Protein AF-Q884L2-F1 (afdb_monomer)

Foldseek 3Di:
DPPDPPDDPPFDPDDFDKDWDKDWPDVQLVVQLVQQLCLQPVVVQAAADPPLQVQLVVDFFALDPQLVVLLVQLLVCRNPSHRPNNYDHDQLSSLSSSSNSCSVVVHDQDQLNRTRSSNHHPVNSVVSQVVRPHTMDGPGMDGDHPVNRDDDD

Radius of gyration: 16.25 Å; Cα contacts (8 Å, |Δi|>4): 226; chains: 1; bounding box: 52×33×41 Å

pLDDT: mean 83.17, std 15.12, range [34.5, 96.31]

Organism: Pseudomonas syringae pv. tomato (strain ATCC BAA-871 / DC3000) (NCBI:txid223283)

Structure (mmCIF, N/CA/C/O backbone):
data_AF-Q884L2-F1
#
_entry.id   AF-Q884L2-F1
#
loop_
_atom_site.group_PDB
_atom_site.id
_atom_site.type_symbol
_atom_site.label_atom_id
_atom_site.label_alt_id
_atom_site.label_comp_id
_atom_site.label_asym_id
_atom_site.label_entity_id
_atom_site.label_seq_id
_atom_site.pdbx_PDB_ins_code
_atom_site.Cartn_x
_atom_site.Cartn_y
_atom_site.Cartn_z
_atom_site.occupancy
_atom_site.B_iso_or_equiv
_atom_site.auth_seq_id
_atom_site.auth_comp_id
_atom_site.auth_asym_id
_atom_site.auth_atom_id
_atom_site.pdbx_PDB_model_num
ATOM 1 N N . MET A 1 1 ? 36.435 -10.326 -3.095 1.00 34.50 1 MET A N 1
ATOM 2 C CA . MET A 1 1 ? 35.703 -9.418 -4.006 1.00 34.50 1 MET A CA 1
ATOM 3 C C . MET A 1 1 ? 34.256 -9.886 -4.107 1.00 34.50 1 MET A C 1
ATOM 5 O O . MET A 1 1 ? 34.016 -10.957 -4.643 1.00 34.50 1 MET A O 1
ATOM 9 N N . ARG A 1 2 ? 33.294 -9.156 -3.520 1.00 40.44 2 ARG A N 1
ATOM 10 C CA . ARG A 1 2 ? 31.854 -9.452 -3.651 1.00 40.44 2 ARG A CA 1
ATOM 11 C C . ARG A 1 2 ? 31.340 -8.824 -4.949 1.00 40.44 2 ARG A C 1
ATOM 13 O O . ARG A 1 2 ? 30.748 -7.753 -4.926 1.00 40.44 2 ARG A O 1
ATOM 20 N N . GLY A 1 3 ? 31.640 -9.463 -6.075 1.00 37.09 3 GLY A N 1
ATOM 21 C CA . GLY A 1 3 ? 31.040 -9.127 -7.363 1.00 37.09 3 GLY A CA 1
ATOM 22 C C . GLY A 1 3 ? 29.660 -9.763 -7.448 1.00 37.09 3 GLY A C 1
ATOM 23 O O . GLY A 1 3 ? 29.534 -10.892 -7.905 1.00 37.09 3 GLY A O 1
ATOM 24 N N . GLY A 1 4 ? 28.633 -9.081 -6.939 1.00 41.66 4 GLY A N 1
ATOM 25 C CA . GLY A 1 4 ? 27.261 -9.423 -7.298 1.00 41.66 4 GLY A CA 1
ATOM 26 C C . GLY A 1 4 ? 27.034 -8.994 -8.743 1.00 41.66 4 GLY A C 1
ATOM 27 O O . GLY A 1 4 ? 27.307 -7.838 -9.067 1.00 41.66 4 GLY A O 1
ATOM 28 N N . ASN A 1 5 ? 26.571 -9.907 -9.599 1.00 38.00 5 ASN A N 1
ATOM 29 C CA . ASN A 1 5 ? 26.140 -9.562 -10.952 1.00 38.00 5 ASN A CA 1
ATOM 30 C C . ASN A 1 5 ? 25.130 -8.416 -10.846 1.00 38.00 5 ASN A C 1
ATOM 32 O O . ASN A 1 5 ? 24.075 -8.574 -10.228 1.00 38.00 5 ASN A O 1
ATOM 36 N N . GLN A 1 6 ? 25.477 -7.249 -11.394 1.00 40.91 6 GLN A N 1
ATOM 37 C CA . GLN A 1 6 ? 24.534 -6.146 -11.502 1.00 40.91 6 GLN A CA 1
ATOM 38 C C . GLN A 1 6 ? 23.373 -6.639 -12.362 1.00 40.91 6 GLN A C 1
ATOM 40 O O . GLN A 1 6 ? 23.558 -6.974 -13.532 1.00 40.91 6 GLN A O 1
ATOM 45 N N . GLN A 1 7 ? 22.186 -6.741 -11.763 1.00 41.69 7 GLN A N 1
ATOM 46 C CA . GLN A 1 7 ? 20.972 -7.004 -12.520 1.00 41.69 7 GLN A CA 1
ATOM 47 C C . GLN A 1 7 ? 20.819 -5.884 -13.545 1.00 41.69 7 GLN A C 1
ATOM 49 O O . GLN A 1 7 ? 20.739 -4.706 -13.195 1.00 41.69 7 GLN A O 1
ATOM 54 N N . SER A 1 8 ? 20.836 -6.283 -14.812 1.00 39.78 8 SER A N 1
ATOM 55 C CA . SER A 1 8 ? 20.611 -5.415 -15.955 1.00 39.78 8 SER A CA 1
ATOM 56 C C . SER A 1 8 ? 19.360 -4.552 -15.748 1.00 39.78 8 SER A C 1
ATOM 58 O O . SER A 1 8 ? 18.310 -5.036 -15.306 1.00 39.78 8 SER A O 1
ATOM 60 N N . SER A 1 9 ? 19.460 -3.277 -16.130 1.00 44.66 9 SER A N 1
ATOM 61 C CA . SER A 1 9 ? 18.346 -2.324 -16.211 1.00 44.66 9 SER A CA 1
ATOM 62 C C . SER A 1 9 ? 17.257 -2.725 -17.220 1.00 44.66 9 SER A C 1
ATOM 64 O O . SER A 1 9 ? 16.284 -1.993 -17.365 1.00 44.66 9 SER A O 1
ATOM 66 N N . LEU A 1 10 ? 17.421 -3.861 -17.912 1.00 45.22 10 LEU A N 1
ATOM 67 C CA . LEU A 1 10 ? 16.449 -4.483 -18.821 1.00 45.22 10 LEU A CA 1
ATOM 68 C C . LEU A 1 10 ? 15.533 -5.514 -18.130 1.00 45.22 10 LEU A C 1
ATOM 70 O O . LEU A 1 10 ? 14.713 -6.137 -18.794 1.00 45.22 10 LEU A O 1
ATOM 74 N N . SER A 1 11 ? 15.663 -5.731 -16.817 1.00 51.44 11 SER A N 1
ATOM 75 C CA . SER A 1 11 ? 14.762 -6.635 -16.089 1.00 51.44 11 SER A CA 1
ATOM 76 C C . SER A 1 11 ? 13.370 -6.009 -15.940 1.00 51.44 11 SER A C 1
ATOM 78 O O . SER A 1 11 ? 13.240 -4.857 -15.525 1.00 51.44 11 SER A O 1
ATOM 80 N N . GLY A 1 12 ? 12.323 -6.759 -16.296 1.00 55.53 12 GLY A N 1
ATOM 81 C CA . GLY A 1 12 ? 10.933 -6.355 -16.075 1.00 55.53 12 GLY A CA 1
ATOM 82 C C . GLY A 1 12 ? 10.623 -6.053 -14.595 1.00 55.53 12 GLY A C 1
ATOM 83 O O . GLY A 1 12 ? 11.459 -6.259 -13.715 1.00 55.53 12 GLY A O 1
ATOM 84 N N . PRO A 1 13 ? 9.407 -5.571 -14.276 1.00 62.78 13 PRO A N 1
ATOM 85 C CA . PRO A 1 13 ? 9.041 -5.161 -12.913 1.00 62.78 13 PRO A CA 1
ATOM 86 C C . PRO A 1 13 ? 9.089 -6.303 -11.881 1.00 62.78 13 PRO A C 1
ATOM 88 O O . PRO A 1 13 ? 9.166 -6.040 -10.680 1.00 62.78 13 PRO A O 1
ATOM 91 N N . VAL A 1 14 ? 9.052 -7.557 -12.339 1.00 67.56 14 VAL A N 1
ATOM 92 C CA . VAL A 1 14 ? 9.240 -8.760 -11.524 1.00 67.56 14 VAL A CA 1
ATOM 93 C C . VAL A 1 14 ? 10.634 -9.307 -11.804 1.00 67.56 14 VAL A C 1
ATOM 95 O O . VAL A 1 14 ? 11.035 -9.428 -12.956 1.00 67.56 14 VAL A O 1
ATOM 98 N N . GLN A 1 15 ? 11.379 -9.624 -10.751 1.00 73.00 15 GLN A N 1
ATOM 99 C CA . GLN A 1 15 ? 12.717 -10.193 -10.848 1.00 73.00 15 GLN A CA 1
ATOM 100 C C . GLN A 1 15 ? 12.702 -11.629 -10.333 1.00 73.00 15 GLN A C 1
ATOM 102 O O . GLN A 1 15 ? 11.842 -12.012 -9.544 1.00 73.00 15 GLN A O 1
ATOM 107 N N . LYS A 1 16 ? 13.697 -12.426 -10.728 1.00 80.50 16 LYS A N 1
ATOM 108 C CA . LYS A 1 16 ? 13.934 -13.718 -10.082 1.00 80.50 16 LYS A CA 1
ATOM 109 C C . LYS A 1 16 ? 14.095 -13.510 -8.576 1.00 80.50 16 LYS A C 1
ATOM 111 O O . LYS A 1 16 ? 14.927 -12.706 -8.147 1.00 80.50 16 LYS A O 1
ATOM 116 N N . GLY A 1 17 ? 13.366 -14.278 -7.776 1.00 85.44 17 GLY A N 1
ATOM 117 C CA . GLY A 1 17 ? 13.483 -14.187 -6.329 1.00 85.44 17 GLY A CA 1
ATOM 118 C C . GLY A 1 17 ? 12.359 -14.867 -5.568 1.00 85.44 17 GLY A C 1
ATOM 119 O O . GLY A 1 17 ? 11.434 -15.439 -6.136 1.00 85.44 17 GLY A O 1
ATOM 120 N N . LEU A 1 18 ? 12.464 -14.796 -4.243 1.00 87.81 18 LEU A N 1
ATOM 121 C CA . LEU A 1 18 ? 11.444 -15.280 -3.325 1.00 87.81 18 LEU A CA 1
ATOM 122 C C . LEU A 1 18 ? 10.668 -14.088 -2.760 1.00 87.81 18 LEU A C 1
ATOM 124 O O . LEU A 1 18 ? 11.223 -13.256 -2.041 1.00 87.81 18 LEU A O 1
ATOM 128 N N . TYR A 1 19 ? 9.380 -14.029 -3.064 1.00 90.12 19 TYR A N 1
ATOM 129 C CA . TYR A 1 19 ? 8.476 -12.962 -2.661 1.00 90.12 19 TYR A CA 1
ATOM 130 C C . TYR A 1 19 ? 7.580 -13.429 -1.523 1.00 90.12 19 TYR A C 1
ATOM 132 O O . TYR A 1 19 ? 7.056 -14.538 -1.545 1.00 90.12 19 TYR A O 1
ATOM 140 N N . LYS A 1 20 ? 7.373 -12.571 -0.524 1.00 93.31 20 LYS A N 1
ATOM 141 C CA . LYS A 1 20 ? 6.346 -12.793 0.500 1.00 93.31 20 LYS A CA 1
ATOM 142 C C . LYS A 1 20 ? 5.022 -12.267 -0.015 1.00 93.31 20 LYS A C 1
ATOM 144 O O . LYS A 1 20 ? 4.946 -11.101 -0.397 1.00 93.31 20 LYS A O 1
ATOM 149 N N . VAL A 1 21 ? 3.998 -13.108 0.015 1.00 93.56 21 VAL A N 1
ATOM 150 C CA . VAL A 1 21 ? 2.670 -12.747 -0.470 1.00 93.56 21 VAL A CA 1
ATOM 151 C C . VAL A 1 21 ? 1.760 -12.484 0.716 1.00 93.56 21 VAL A C 1
ATOM 153 O O . VAL A 1 21 ? 1.594 -13.334 1.592 1.00 93.56 21 VAL A O 1
ATOM 156 N N . TYR A 1 22 ? 1.163 -11.298 0.721 1.00 95.38 22 TYR A N 1
ATOM 157 C CA . TYR A 1 22 ? 0.091 -10.932 1.633 1.00 95.38 22 TYR A CA 1
ATOM 158 C C . TYR A 1 22 ? -1.141 -10.590 0.807 1.00 95.38 22 TYR A C 1
ATOM 160 O O . TYR A 1 22 ? -1.018 -9.937 -0.230 1.00 95.38 22 TYR A O 1
ATOM 168 N N . SER A 1 23 ? -2.317 -11.005 1.264 1.00 94.62 23 SER A N 1
ATOM 169 C CA . SER A 1 23 ? -3.586 -10.586 0.668 1.00 94.62 23 SER A CA 1
ATOM 170 C C . SER A 1 23 ? -4.480 -9.965 1.734 1.00 94.62 23 SER A C 1
ATOM 172 O O . SER A 1 23 ? -4.426 -10.402 2.885 1.00 94.62 23 SER A O 1
ATOM 174 N N . PRO A 1 24 ? -5.319 -8.977 1.392 1.00 95.50 24 PRO A N 1
ATOM 175 C CA . PRO A 1 24 ? -6.333 -8.511 2.325 1.00 95.50 24 PRO A CA 1
ATOM 176 C C . PRO A 1 24 ? -7.297 -9.660 2.647 1.00 95.50 24 PRO A C 1
ATOM 178 O O . PRO A 1 24 ? -7.568 -10.510 1.792 1.00 95.50 24 PRO A O 1
ATOM 181 N N . LYS A 1 25 ? -7.799 -9.700 3.883 1.00 94.62 25 LYS A N 1
ATOM 182 C CA . LYS A 1 25 ? -8.862 -10.639 4.278 1.00 94.62 25 LYS A CA 1
ATOM 183 C C . LYS A 1 25 ? -10.187 -10.295 3.600 1.00 94.62 25 LYS A C 1
ATOM 185 O O . LYS A 1 25 ? -10.941 -11.186 3.224 1.00 94.62 25 LYS A O 1
ATOM 190 N N . ASP A 1 26 ? -10.442 -9.002 3.415 1.00 94.56 26 ASP A N 1
ATOM 191 C CA . ASP A 1 26 ? -11.559 -8.511 2.616 1.00 94.56 26 ASP A CA 1
ATOM 192 C C . ASP A 1 26 ? -11.169 -8.484 1.130 1.00 94.56 26 ASP A C 1
ATOM 194 O O . ASP A 1 26 ? -10.294 -7.721 0.709 1.00 94.56 26 ASP A O 1
ATOM 198 N N . LYS A 1 27 ? -11.834 -9.315 0.322 1.00 93.00 27 LYS A N 1
ATOM 199 C CA . LYS A 1 27 ? -11.596 -9.378 -1.124 1.00 93.00 27 LYS A CA 1
ATOM 200 C C . LYS A 1 27 ? -11.931 -8.056 -1.821 1.00 93.00 27 LYS A C 1
ATOM 202 O O . LYS A 1 27 ? -11.179 -7.636 -2.698 1.00 93.00 27 LYS A O 1
ATOM 207 N N . ASN A 1 28 ? -12.998 -7.373 -1.403 1.00 94.88 28 ASN A N 1
ATOM 208 C CA . ASN A 1 28 ? -13.390 -6.099 -1.997 1.00 94.88 28 ASN A CA 1
ATOM 209 C C . ASN A 1 28 ? -12.278 -5.068 -1.801 1.00 94.88 28 ASN A C 1
ATOM 211 O O . ASN A 1 28 ? -11.938 -4.351 -2.736 1.00 94.88 28 ASN A O 1
ATOM 215 N N . LEU A 1 29 ? -11.642 -5.030 -0.627 1.00 95.56 29 LEU A N 1
ATOM 216 C CA . LEU A 1 29 ? -10.507 -4.134 -0.395 1.00 95.56 29 LEU A CA 1
ATOM 217 C C . LEU A 1 29 ? -9.384 -4.348 -1.423 1.00 95.56 29 LEU A C 1
ATOM 219 O O . LEU A 1 29 ? -8.834 -3.373 -1.935 1.00 95.56 29 LEU A O 1
ATOM 223 N N . GLY A 1 30 ? -9.069 -5.607 -1.739 1.00 95.06 30 GLY A N 1
ATOM 224 C CA . GLY A 1 30 ? -8.075 -5.963 -2.752 1.00 95.06 30 GLY A CA 1
ATOM 225 C C . GLY A 1 30 ? -8.481 -5.536 -4.159 1.00 95.06 30 GLY A C 1
ATOM 226 O O . GLY A 1 30 ? -7.704 -4.864 -4.839 1.00 95.06 30 GLY A O 1
ATOM 227 N N . ASP A 1 31 ? -9.706 -5.865 -4.566 1.00 95.25 31 ASP A N 1
ATOM 228 C CA . ASP A 1 31 ? -10.224 -5.557 -5.903 1.0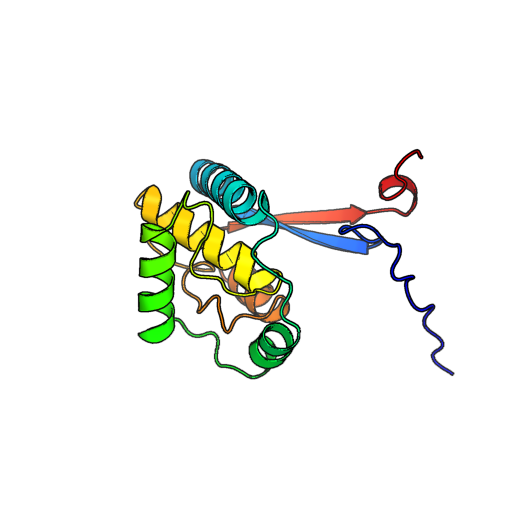0 95.25 31 ASP A CA 1
ATOM 229 C C . ASP A 1 31 ? -10.301 -4.036 -6.137 1.00 95.25 31 ASP A C 1
ATOM 231 O O . ASP A 1 31 ? -9.848 -3.534 -7.168 1.00 95.25 31 ASP A O 1
ATOM 235 N N . TRP A 1 32 ? -10.792 -3.277 -5.152 1.00 95.56 32 TRP A N 1
ATOM 236 C CA . TRP A 1 32 ? -10.850 -1.814 -5.219 1.00 95.56 32 TRP A CA 1
ATOM 237 C C . TRP A 1 32 ? -9.450 -1.188 -5.243 1.00 95.56 32 TRP A C 1
ATOM 239 O O . TRP A 1 32 ? -9.202 -0.274 -6.032 1.00 95.56 32 TRP A O 1
ATOM 249 N N . ALA A 1 33 ? -8.509 -1.681 -4.430 1.00 95.75 33 ALA A N 1
ATOM 250 C CA . ALA A 1 33 ? -7.131 -1.186 -4.437 1.00 95.75 33 ALA A CA 1
ATOM 251 C C . ALA A 1 33 ? -6.433 -1.447 -5.779 1.00 95.75 33 ALA A C 1
ATOM 253 O O . ALA A 1 33 ? -5.720 -0.573 -6.276 1.00 95.75 33 ALA A O 1
ATOM 254 N N . ALA A 1 34 ? -6.669 -2.613 -6.388 1.00 94.19 34 ALA A N 1
ATOM 255 C CA . ALA A 1 34 ? -6.142 -2.949 -7.705 1.00 94.19 34 ALA A CA 1
ATOM 256 C C . ALA A 1 34 ? -6.682 -2.003 -8.788 1.00 94.19 34 ALA A C 1
ATOM 258 O O . ALA A 1 34 ? -5.890 -1.443 -9.545 1.00 94.19 34 ALA A O 1
ATOM 259 N N . GLN A 1 35 ? -7.996 -1.753 -8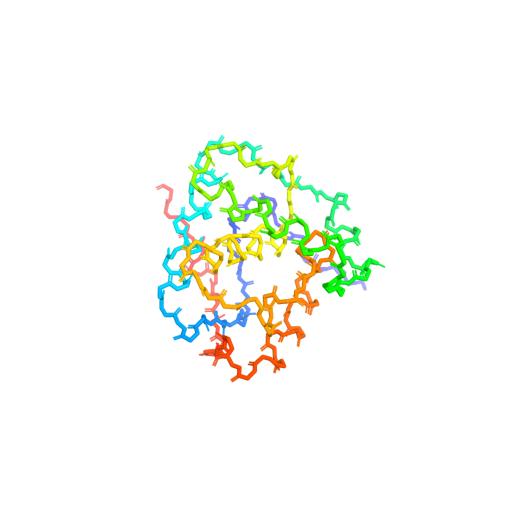.815 1.00 93.25 35 GLN A N 1
ATOM 260 C CA . GLN A 1 35 ? -8.610 -0.825 -9.774 1.00 93.25 35 GLN A CA 1
ATOM 261 C C . GLN A 1 35 ? -8.086 0.607 -9.606 1.00 93.25 35 GLN A C 1
ATOM 263 O O . GLN A 1 35 ? -7.735 1.262 -10.587 1.00 93.25 35 GLN A O 1
ATOM 268 N N . ILE A 1 36 ? -7.971 1.094 -8.366 1.00 92.56 36 ILE A N 1
ATOM 269 C CA . ILE A 1 36 ? -7.415 2.426 -8.082 1.00 92.56 36 ILE A CA 1
ATOM 270 C C . ILE A 1 36 ? -5.957 2.510 -8.545 1.00 92.56 36 ILE A C 1
ATOM 272 O O . ILE A 1 36 ? -5.575 3.474 -9.206 1.00 92.56 36 ILE A O 1
ATOM 276 N N . GLY A 1 37 ? -5.146 1.494 -8.238 1.00 91.56 37 GLY A N 1
ATOM 277 C CA . GLY A 1 37 ? -3.755 1.423 -8.678 1.00 91.56 37 GLY A CA 1
ATOM 278 C C . GLY A 1 37 ? -3.618 1.413 -10.203 1.00 91.56 37 GLY A C 1
ATOM 279 O O . GLY A 1 37 ? -2.776 2.128 -10.750 1.00 91.56 37 GLY A O 1
ATOM 280 N N . GLN A 1 38 ? -4.465 0.656 -10.902 1.00 90.19 38 GLN A N 1
ATOM 281 C CA . GLN A 1 38 ? -4.526 0.646 -12.367 1.00 90.19 38 GLN A CA 1
ATOM 282 C C . GLN A 1 38 ? -4.866 2.033 -12.918 1.00 90.19 38 GLN A C 1
ATOM 284 O O . GLN A 1 38 ? -4.122 2.558 -13.740 1.00 90.19 38 GLN A O 1
ATOM 289 N N . MET A 1 39 ? -5.910 2.680 -12.399 1.00 89.56 39 MET A N 1
ATOM 290 C CA . MET A 1 39 ? -6.305 4.030 -12.813 1.00 89.56 39 MET A CA 1
ATOM 291 C C . MET A 1 39 ? -5.194 5.065 -12.604 1.00 89.56 39 MET A C 1
ATOM 293 O O . MET A 1 39 ? -4.888 5.848 -13.499 1.00 89.56 39 MET A O 1
ATOM 297 N N . TRP A 1 40 ? -4.528 5.044 -11.449 1.00 89.75 40 TRP A N 1
ATOM 298 C CA . TRP A 1 40 ? -3.439 5.977 -11.144 1.00 89.75 40 TRP A CA 1
ATOM 299 C C . TRP A 1 40 ? -2.169 5.740 -11.970 1.00 89.75 40 TRP A C 1
ATOM 301 O O . TRP A 1 40 ? -1.350 6.650 -12.116 1.00 89.75 40 TRP A O 1
ATOM 311 N N . SER A 1 41 ? -1.978 4.523 -12.485 1.00 86.06 41 SER A N 1
ATOM 312 C CA . SER A 1 41 ? -0.811 4.147 -13.289 1.00 86.06 41 SER A CA 1
ATOM 313 C C . SER A 1 41 ? -1.055 4.215 -14.798 1.00 86.06 41 SER A C 1
ATOM 315 O O . SER A 1 41 ? -0.078 4.342 -15.538 1.00 86.06 41 SER A O 1
ATOM 317 N N . ALA A 1 42 ? -2.316 4.201 -15.247 1.00 83.81 42 ALA A N 1
ATOM 318 C CA . ALA A 1 42 ? -2.713 4.161 -16.655 1.00 83.81 42 ALA A CA 1
ATOM 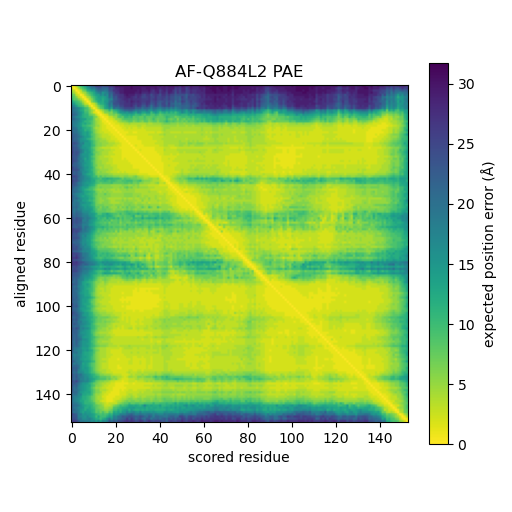319 C C . ALA A 1 42 ? -2.040 5.261 -17.493 1.00 83.81 42 ALA A C 1
ATOM 321 O O . ALA A 1 42 ? -1.388 4.976 -18.496 1.00 83.81 42 ALA A O 1
ATOM 322 N N . ASP A 1 43 ? -2.094 6.505 -17.015 1.00 79.62 43 ASP A N 1
ATOM 323 C CA . ASP A 1 43 ? -1.513 7.659 -17.710 1.00 79.62 43 ASP A CA 1
ATOM 324 C C . ASP A 1 43 ? 0.006 7.806 -17.496 1.00 79.62 43 ASP A C 1
ATOM 326 O O . ASP A 1 43 ? 0.614 8.751 -18.000 1.00 79.62 43 ASP A O 1
ATOM 330 N N . LYS A 1 44 ? 0.637 6.930 -16.697 1.00 74.81 44 LYS A N 1
ATOM 331 C CA . LYS A 1 44 ? 2.067 6.986 -16.318 1.00 74.81 44 LYS A CA 1
ATOM 332 C C . LYS A 1 44 ? 2.522 8.344 -15.750 1.00 74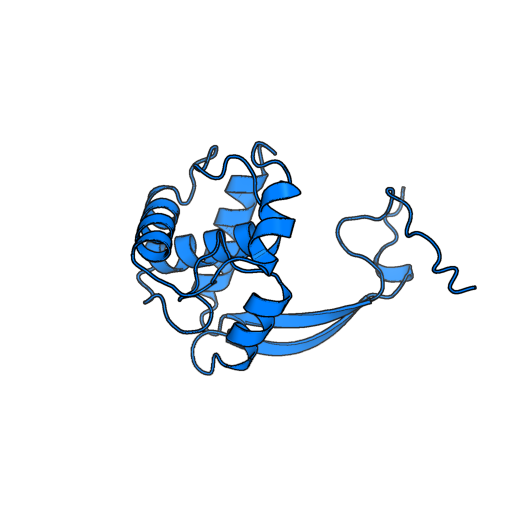.81 44 LYS A C 1
ATOM 334 O O . LYS A 1 44 ? 3.709 8.664 -15.749 1.00 74.81 44 LYS A O 1
ATOM 339 N N . LYS A 1 45 ? 1.589 9.133 -15.204 1.00 81.19 45 LYS A N 1
ATOM 340 C CA . LYS A 1 45 ? 1.832 10.473 -14.631 1.00 81.19 45 LYS A CA 1
ATOM 341 C C . LYS A 1 45 ? 2.423 10.456 -13.222 1.00 81.19 45 LYS A C 1
ATOM 343 O O . LYS A 1 45 ? 2.799 11.509 -12.711 1.00 81.19 45 LYS A O 1
ATOM 348 N N . VAL A 1 46 ? 2.512 9.287 -12.587 1.00 85.00 46 VAL A N 1
ATOM 349 C CA . VAL A 1 46 ? 3.126 9.112 -11.266 1.00 85.00 46 VAL A CA 1
ATOM 350 C C . VAL A 1 46 ? 4.549 8.565 -11.445 1.00 85.00 46 VAL A C 1
ATOM 352 O O . VAL A 1 46 ? 4.730 7.348 -11.499 1.00 85.00 46 VAL A O 1
ATOM 355 N N . PRO A 1 47 ? 5.583 9.422 -11.556 1.00 86.50 47 PRO A N 1
ATOM 356 C CA . PRO A 1 47 ? 6.948 8.956 -11.767 1.00 86.50 47 PRO A CA 1
ATOM 357 C C . PRO A 1 47 ? 7.519 8.287 -10.513 1.00 86.50 47 PRO A C 1
ATOM 359 O O . PRO A 1 47 ? 7.167 8.621 -9.375 1.00 86.50 47 PRO A O 1
ATOM 362 N N . TYR A 1 48 ? 8.482 7.388 -10.710 1.00 85.25 48 TYR A N 1
ATOM 363 C CA . TYR A 1 48 ? 9.245 6.844 -9.593 1.00 85.25 48 TYR A CA 1
ATOM 364 C C . TYR A 1 48 ? 10.106 7.935 -8.935 1.00 85.25 48 TYR A C 1
ATOM 366 O O . TYR A 1 48 ? 10.863 8.639 -9.604 1.00 85.25 48 TYR A O 1
ATOM 374 N N . SER A 1 49 ? 10.040 8.063 -7.609 1.00 88.44 49 SER A N 1
ATOM 375 C CA . SER A 1 49 ? 10.779 9.066 -6.838 1.00 88.44 49 SER A CA 1
ATOM 376 C C . SER A 1 49 ? 11.846 8.424 -5.951 1.00 88.44 49 SER A C 1
ATOM 378 O O . SER A 1 49 ? 11.570 7.951 -4.845 1.00 88.44 49 SER A O 1
ATOM 380 N N . LYS A 1 50 ? 13.105 8.474 -6.410 1.00 86.50 50 LYS A N 1
ATOM 381 C CA . LYS A 1 50 ? 14.272 7.996 -5.643 1.00 86.50 50 LYS A CA 1
ATOM 382 C C . LYS A 1 50 ? 14.402 8.704 -4.292 1.00 86.50 50 LYS A C 1
ATOM 384 O O . LYS A 1 50 ? 14.650 8.051 -3.284 1.00 86.50 50 LYS A O 1
ATOM 389 N N . LEU A 1 51 ? 14.178 10.020 -4.260 1.00 87.19 51 LEU A N 1
ATOM 390 C CA . LEU A 1 51 ? 14.253 10.808 -3.029 1.00 87.19 51 LEU A CA 1
ATOM 391 C C . LEU A 1 51 ? 13.244 10.314 -1.985 1.00 87.19 51 LEU A C 1
ATOM 393 O O . LEU A 1 51 ? 13.618 10.073 -0.841 1.00 87.19 51 LEU A O 1
ATOM 397 N N . LYS A 1 52 ? 11.980 10.103 -2.374 1.00 86.31 52 LYS A N 1
ATOM 398 C CA . LYS A 1 52 ? 10.964 9.567 -1.456 1.00 86.31 52 LYS A CA 1
ATOM 399 C C . LYS A 1 52 ? 11.299 8.153 -0.986 1.00 86.31 52 LYS A C 1
ATOM 401 O O . LYS A 1 52 ? 11.115 7.864 0.191 1.00 86.31 52 LYS A O 1
ATOM 406 N N . CYS A 1 53 ? 11.846 7.311 -1.865 1.00 86.88 53 CYS A N 1
ATOM 407 C CA . CYS A 1 53 ? 12.319 5.980 -1.488 1.00 86.88 53 CYS A CA 1
ATOM 408 C C . CYS A 1 53 ? 13.372 6.051 -0.371 1.00 86.88 53 CYS A C 1
ATOM 410 O O . CYS A 1 53 ? 13.217 5.387 0.650 1.00 86.88 53 CYS A O 1
ATOM 412 N N . VAL A 1 54 ? 14.404 6.887 -0.522 1.00 86.00 54 VAL A N 1
ATOM 413 C CA . VAL A 1 54 ? 15.445 7.066 0.508 1.00 86.00 54 VAL A CA 1
ATOM 414 C C . VAL A 1 54 ? 14.837 7.605 1.803 1.00 86.00 54 VAL A C 1
ATOM 416 O O . VAL A 1 54 ? 15.086 7.073 2.884 1.00 86.00 54 VAL A O 1
ATOM 419 N N . LEU A 1 55 ? 13.978 8.620 1.697 1.00 85.50 55 LEU A N 1
ATOM 420 C CA . LEU A 1 55 ? 13.346 9.241 2.858 1.00 85.50 55 LEU A CA 1
ATOM 421 C C . LEU A 1 55 ? 12.418 8.285 3.618 1.00 85.50 55 LEU A C 1
ATOM 423 O O . LEU A 1 55 ? 12.296 8.406 4.834 1.00 85.50 55 LEU A O 1
ATOM 427 N N . SER A 1 56 ? 11.812 7.307 2.945 1.00 84.12 56 SER A N 1
ATOM 428 C CA . SER A 1 56 ? 10.943 6.308 3.581 1.00 84.12 56 SER A CA 1
ATOM 429 C C . SER A 1 56 ? 11.655 5.392 4.578 1.00 84.12 56 SER A C 1
ATOM 431 O O . SER A 1 56 ? 11.004 4.777 5.418 1.00 84.12 56 SER A O 1
ATOM 433 N N . VAL A 1 57 ? 12.984 5.284 4.482 1.00 83.44 57 VAL A N 1
ATOM 434 C CA . VAL A 1 57 ? 13.801 4.456 5.379 1.00 83.44 57 VAL A CA 1
ATOM 435 C C . VAL A 1 57 ? 14.148 5.209 6.663 1.00 83.44 57 VAL A C 1
ATOM 437 O O . VAL A 1 57 ? 14.275 4.595 7.717 1.00 83.44 57 VAL A O 1
ATOM 440 N N . VAL A 1 58 ? 14.296 6.535 6.581 1.00 83.44 58 VAL A N 1
ATOM 441 C CA . VAL A 1 58 ? 14.740 7.383 7.703 1.00 83.44 58 VAL A CA 1
ATOM 442 C C . VAL A 1 58 ? 13.587 8.075 8.434 1.00 83.44 58 VAL A C 1
ATOM 444 O O . VAL A 1 58 ? 13.758 8.530 9.563 1.00 83.44 58 VAL A O 1
ATOM 447 N N . ARG A 1 59 ? 12.413 8.192 7.803 1.00 82.50 59 ARG A N 1
ATOM 448 C CA . ARG A 1 59 ? 11.243 8.862 8.383 1.00 82.50 59 ARG A CA 1
ATOM 449 C C . ARG A 1 59 ? 10.436 7.928 9.282 1.00 82.50 59 ARG A C 1
ATOM 451 O O . ARG A 1 59 ? 10.383 6.720 9.084 1.00 82.50 59 ARG A O 1
ATOM 458 N N . ASN A 1 60 ? 9.762 8.522 10.265 1.00 80.44 60 ASN A N 1
ATOM 459 C CA . ASN A 1 60 ? 8.838 7.809 11.140 1.00 80.44 60 ASN A CA 1
ATOM 460 C C . ASN A 1 60 ? 7.551 7.463 10.372 1.00 80.44 60 ASN A C 1
ATOM 462 O O . ASN A 1 60 ? 6.847 8.363 9.924 1.00 80.44 60 ASN A O 1
ATOM 466 N N . SER A 1 61 ? 7.241 6.172 10.263 1.00 84.81 61 SER A N 1
ATOM 467 C CA . SER A 1 61 ? 6.078 5.649 9.528 1.00 84.81 61 SER A CA 1
ATOM 468 C C . SER A 1 61 ? 4.763 5.656 10.325 1.00 84.81 61 SER A C 1
ATOM 470 O O . SER A 1 61 ? 3.745 5.146 9.858 1.00 84.81 61 SER A O 1
ATOM 472 N N . GLY A 1 62 ? 4.761 6.191 11.548 1.00 86.31 62 GLY A N 1
ATOM 473 C CA . GLY A 1 62 ? 3.585 6.227 12.411 1.00 86.31 62 GLY A CA 1
ATOM 474 C C . GLY A 1 62 ? 2.456 7.080 11.831 1.00 86.31 62 GLY A C 1
ATOM 475 O O . GLY A 1 62 ? 2.679 8.187 11.343 1.00 86.31 62 GLY A O 1
ATOM 476 N N . PHE A 1 63 ? 1.220 6.592 11.944 1.00 88.06 63 PHE A N 1
ATOM 477 C CA . PHE A 1 63 ? 0.023 7.254 11.416 1.00 88.06 63 PHE A CA 1
ATOM 478 C C . PHE A 1 63 ? -0.427 8.437 12.281 1.00 88.06 63 PHE A C 1
ATOM 480 O O . PHE A 1 63 ? -1.413 8.377 13.017 1.00 88.06 63 PHE A O 1
ATOM 487 N N . LYS A 1 64 ? 0.354 9.516 12.224 1.00 88.50 64 LYS A N 1
ATOM 488 C CA . LYS A 1 64 ? 0.075 10.791 12.895 1.00 88.50 64 LYS A CA 1
ATOM 489 C C . LYS A 1 64 ? -0.912 11.629 12.070 1.00 88.50 64 LYS A C 1
ATOM 491 O O . LYS A 1 64 ? -1.380 11.199 11.017 1.00 88.50 64 LYS A O 1
ATOM 496 N N . SER A 1 65 ? -1.207 12.848 12.526 1.00 83.62 65 SER A N 1
ATOM 497 C CA . SER A 1 65 ? -2.103 13.792 11.836 1.00 83.62 65 SER A CA 1
ATOM 498 C C . SER A 1 65 ? -1.773 13.966 10.347 1.00 83.62 65 SER A C 1
ATOM 500 O O . SER A 1 65 ? -2.685 13.973 9.525 1.00 83.62 65 SER A O 1
ATOM 502 N N . GLY A 1 66 ? -0.483 14.020 9.993 1.00 82.12 66 GLY A N 1
ATOM 503 C CA . GLY A 1 66 ? -0.018 14.078 8.603 1.00 82.12 66 GLY A CA 1
ATOM 504 C C . GLY A 1 66 ? -0.442 12.865 7.769 1.00 82.12 66 GLY A C 1
ATOM 505 O O . GLY A 1 66 ? -1.086 13.035 6.736 1.00 82.12 66 GLY A O 1
ATOM 506 N N . GLY A 1 67 ? -0.163 11.649 8.252 1.00 83.12 67 GLY A N 1
ATOM 507 C CA . GLY A 1 67 ? -0.558 10.406 7.581 1.00 83.12 67 GLY A CA 1
ATOM 508 C C . GLY A 1 67 ? -2.078 10.254 7.460 1.00 83.12 67 GLY A C 1
ATOM 509 O O . GLY A 1 67 ? -2.579 9.873 6.403 1.00 83.12 67 GLY A O 1
ATOM 510 N N . LYS A 1 68 ? -2.832 10.646 8.498 1.00 86.06 68 LYS A N 1
ATOM 511 C CA . LYS A 1 68 ? -4.304 10.666 8.456 1.00 86.06 68 LYS A CA 1
ATOM 512 C C . LYS A 1 68 ? -4.823 11.611 7.367 1.00 86.06 68 LYS A C 1
ATOM 514 O O . LYS A 1 68 ? -5.628 11.196 6.538 1.00 86.06 68 LYS A O 1
ATOM 519 N N . ALA A 1 69 ? -4.327 12.848 7.335 1.00 86.19 69 ALA A N 1
ATOM 520 C CA . ALA A 1 69 ? -4.734 13.842 6.345 1.00 86.19 69 ALA A CA 1
ATOM 521 C C . ALA A 1 69 ? -4.342 13.442 4.910 1.00 86.19 69 ALA A C 1
ATOM 523 O O . ALA A 1 69 ? -5.065 13.747 3.961 1.00 86.19 69 ALA A O 1
ATOM 524 N N . ALA A 1 70 ? -3.201 12.768 4.728 1.00 85.38 70 ALA A N 1
ATOM 525 C CA . ALA A 1 70 ? -2.801 12.218 3.433 1.00 85.38 70 ALA A CA 1
ATOM 526 C C . ALA A 1 70 ? -3.757 11.103 2.982 1.00 85.38 70 ALA A C 1
ATOM 528 O O . ALA A 1 70 ? -4.263 11.142 1.863 1.00 85.38 70 ALA A O 1
ATOM 529 N N . SER A 1 71 ? -4.080 10.170 3.879 1.00 8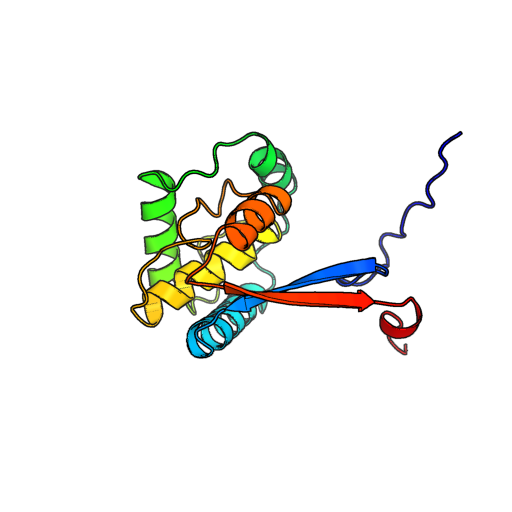5.69 71 SER A N 1
ATOM 530 C CA . SER A 1 71 ? -5.012 9.076 3.605 1.00 85.69 71 SER A CA 1
ATOM 531 C C . SER A 1 71 ? -6.425 9.555 3.246 1.00 85.69 71 SER A C 1
ATOM 533 O O . SER A 1 71 ? -7.041 9.026 2.321 1.00 85.69 71 SER A O 1
ATOM 535 N N . GLU A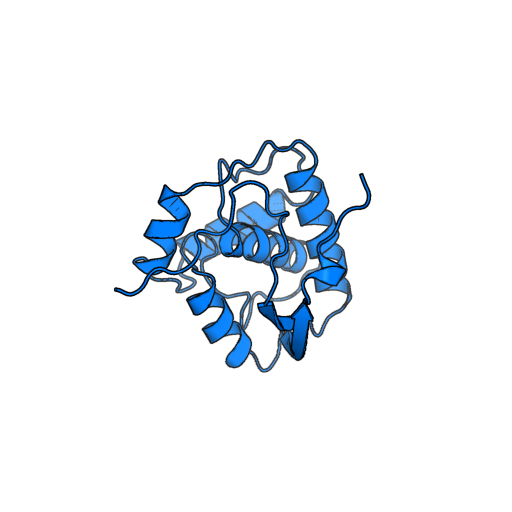 1 72 ? -6.933 10.586 3.924 1.00 87.62 72 GLU A N 1
ATOM 536 C CA . GLU A 1 72 ? -8.224 11.203 3.588 1.00 87.62 72 GLU A CA 1
ATOM 537 C C . GLU A 1 72 ? -8.231 11.768 2.164 1.00 87.62 72 GLU A C 1
ATOM 539 O O . GLU A 1 72 ? -9.192 11.566 1.421 1.00 87.62 72 GLU A O 1
ATOM 544 N N . LYS A 1 73 ? -7.129 12.401 1.747 1.00 86.75 73 LYS A N 1
ATOM 545 C CA . LYS A 1 73 ? -6.972 12.895 0.374 1.00 86.75 73 LYS A CA 1
ATOM 546 C C . LYS A 1 73 ? -6.933 11.753 -0.636 1.00 86.75 73 LYS A C 1
ATOM 548 O O . LYS A 1 73 ? -7.585 11.863 -1.667 1.00 86.75 73 LYS A O 1
ATOM 553 N N . TYR A 1 74 ? -6.239 10.651 -0.346 1.00 87.19 74 TYR A N 1
ATOM 554 C CA . TYR A 1 74 ? -6.228 9.484 -1.236 1.00 87.19 74 TYR A CA 1
ATOM 555 C C . TYR A 1 74 ? -7.640 8.934 -1.467 1.00 87.19 74 TYR A C 1
ATOM 557 O O . TYR A 1 74 ? -8.009 8.656 -2.604 1.00 87.19 74 TYR A O 1
ATOM 565 N N . GLY A 1 75 ? -8.457 8.852 -0.412 1.00 82.81 75 GLY A N 1
ATOM 566 C CA . GLY A 1 75 ? -9.862 8.449 -0.521 1.00 82.81 75 GLY A CA 1
ATOM 567 C C . GLY A 1 75 ? -10.715 9.412 -1.352 1.00 82.81 75 GLY A C 1
ATOM 568 O O . GLY A 1 75 ? -11.556 8.964 -2.132 1.00 82.81 75 GLY A O 1
ATOM 569 N N . ALA A 1 76 ? -10.495 10.724 -1.236 1.00 84.31 76 ALA A N 1
ATOM 570 C CA . ALA A 1 76 ? -11.194 11.710 -2.064 1.00 84.31 76 ALA A CA 1
ATOM 571 C C . ALA A 1 76 ? -10.861 11.539 -3.556 1.00 84.31 76 ALA A C 1
ATOM 573 O O . ALA A 1 76 ? -11.764 11.563 -4.386 1.00 84.31 76 ALA A O 1
ATOM 574 N N . GLN A 1 77 ? -9.590 11.264 -3.859 1.00 83.12 77 GLN A N 1
ATOM 575 C CA . GLN A 1 77 ? -9.049 11.173 -5.218 1.00 83.12 77 GLN A CA 1
ATOM 576 C C . GLN A 1 77 ? -9.036 9.757 -5.806 1.00 83.12 77 GLN A C 1
ATOM 578 O O . GLN A 1 77 ? -8.396 9.506 -6.834 1.00 83.12 77 GLN A O 1
ATOM 583 N N . ALA A 1 78 ? -9.682 8.790 -5.153 1.00 79.19 78 ALA A N 1
ATOM 584 C CA . ALA A 1 78 ? -9.780 7.461 -5.736 1.00 79.19 78 ALA A CA 1
ATOM 585 C C . ALA A 1 78 ? -10.534 7.570 -7.072 1.00 79.19 78 ALA A C 1
ATOM 587 O O . ALA A 1 78 ? -11.594 8.196 -7.114 1.00 79.19 78 ALA A O 1
ATOM 588 N N . PHE A 1 79 ? -9.968 6.974 -8.126 1.00 81.12 79 PHE A N 1
ATOM 589 C CA . PHE A 1 79 ? -10.417 7.064 -9.528 1.00 81.12 79 PHE A CA 1
ATOM 590 C C . PHE A 1 79 ? -10.127 8.375 -10.268 1.00 81.12 79 PHE A C 1
ATOM 592 O O . PHE A 1 79 ? -10.515 8.509 -11.424 1.00 81.12 79 PHE A O 1
ATOM 599 N N . GLU A 1 80 ? -9.393 9.320 -9.676 1.00 78.81 80 GLU A N 1
ATOM 600 C CA . GLU A 1 80 ? -8.843 10.434 -10.453 1.00 78.81 80 GLU A CA 1
ATOM 601 C C . GLU A 1 80 ? -7.677 9.953 -11.333 1.00 78.81 80 GLU A C 1
ATOM 603 O O . GLU A 1 80 ? -6.738 9.330 -10.839 1.00 78.81 80 GLU A O 1
ATOM 608 N N . ASN A 1 81 ? -7.683 10.319 -12.620 1.00 66.19 81 ASN A N 1
ATOM 609 C CA . ASN A 1 81 ? -6.593 10.001 -13.562 1.00 66.19 81 ASN A CA 1
ATOM 610 C C . ASN A 1 81 ? -5.272 10.722 -13.231 1.00 66.19 81 ASN A C 1
ATOM 612 O O . ASN A 1 81 ? -4.212 10.377 -13.747 1.00 66.19 81 ASN A O 1
ATOM 616 N N . SER A 1 82 ? -5.320 11.753 -12.383 1.00 67.12 82 SER A N 1
ATOM 617 C CA . SER A 1 82 ? -4.151 12.523 -11.955 1.00 67.12 82 SER A CA 1
ATOM 618 C C . SER A 1 82 ? -4.160 12.707 -10.434 1.00 67.12 82 SER A C 1
ATOM 620 O O . SER A 1 82 ? -4.359 13.830 -9.958 1.00 67.12 82 SER A O 1
ATOM 622 N N . PRO A 1 83 ? -3.938 11.631 -9.653 1.00 74.69 83 PRO A N 1
ATOM 623 C CA . PRO A 1 83 ? -3.915 11.730 -8.198 1.00 74.69 83 PRO A CA 1
ATOM 624 C C . PRO A 1 83 ? -2.828 12.714 -7.752 1.00 74.69 83 PRO A C 1
ATOM 626 O O . PRO A 1 83 ? -1.809 12.897 -8.421 1.00 74.69 83 PRO A O 1
ATOM 629 N N . ARG A 1 84 ? -2.966 13.313 -6.562 1.00 69.50 84 ARG A N 1
ATOM 630 C CA . ARG A 1 84 ? -1.973 14.262 -6.009 1.00 69.50 84 ARG A CA 1
ATOM 631 C C . ARG A 1 84 ? -0.576 13.653 -5.802 1.00 69.50 84 ARG A C 1
ATOM 633 O O . ARG A 1 84 ? 0.369 14.359 -5.442 1.00 69.50 84 ARG A O 1
ATOM 640 N N . ILE A 1 85 ? -0.413 12.356 -6.021 1.00 80.19 85 ILE A N 1
ATOM 641 C CA . ILE A 1 85 ? 0.864 11.660 -5.967 1.00 80.19 85 ILE A CA 1
ATOM 642 C C . ILE A 1 85 ? 1.765 12.148 -7.121 1.00 80.19 85 ILE A C 1
ATOM 644 O O . ILE A 1 85 ? 1.857 11.533 -8.173 1.00 80.19 85 ILE A O 1
ATOM 648 N N . ARG A 1 86 ? 2.508 13.242 -6.900 1.00 74.44 86 ARG A N 1
ATOM 649 C CA . ARG A 1 86 ? 3.481 13.837 -7.855 1.00 74.44 86 ARG A CA 1
ATOM 650 C C . ARG A 1 86 ? 4.763 13.012 -8.057 1.00 74.44 86 ARG A C 1
ATOM 652 O O . ARG A 1 86 ? 5.775 13.512 -8.535 1.00 74.44 86 ARG A O 1
ATOM 659 N N . GLY A 1 87 ? 4.742 11.772 -7.595 1.00 81.50 87 GLY A N 1
ATOM 660 C CA . GLY A 1 87 ? 5.860 10.848 -7.584 1.00 81.50 87 GLY A CA 1
ATOM 661 C C . GLY A 1 87 ? 5.797 9.952 -6.356 1.00 81.50 87 GLY A C 1
ATOM 662 O O . GLY A 1 87 ? 5.495 10.423 -5.251 1.00 81.50 87 GLY A O 1
ATOM 663 N N . ALA A 1 88 ? 6.072 8.671 -6.552 1.00 84.38 88 ALA A N 1
ATOM 664 C CA . ALA A 1 88 ? 5.976 7.644 -5.523 1.00 84.3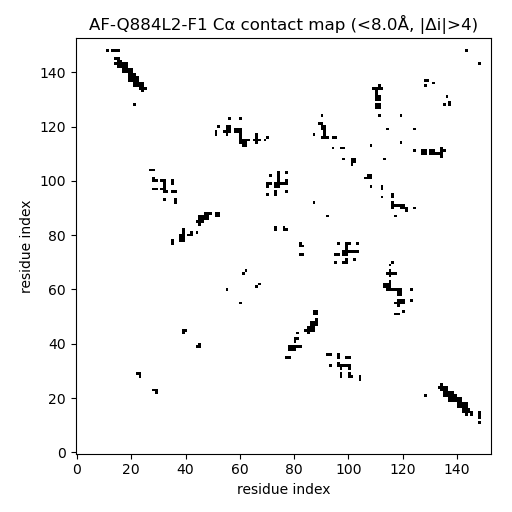8 88 ALA A CA 1
ATOM 665 C C . ALA A 1 88 ? 7.122 6.643 -5.631 1.00 84.38 88 ALA A C 1
ATOM 667 O O . ALA A 1 88 ? 7.878 6.621 -6.596 1.00 84.38 88 ALA A O 1
ATOM 668 N N . PHE A 1 89 ? 7.240 5.805 -4.618 1.00 87.94 89 PHE A N 1
ATOM 669 C CA . PHE A 1 89 ? 7.986 4.558 -4.688 1.00 87.94 89 PHE A CA 1
ATOM 670 C C . PHE A 1 89 ? 7.020 3.418 -4.344 1.00 87.94 89 PHE A C 1
ATOM 672 O O . PHE A 1 89 ? 5.875 3.672 -3.963 1.00 87.94 89 PHE A O 1
ATOM 679 N N . CYS A 1 90 ? 7.453 2.171 -4.509 1.00 87.88 90 CYS A N 1
ATOM 680 C CA . CYS A 1 90 ? 6.557 1.012 -4.545 1.00 87.88 90 CYS A CA 1
ATOM 681 C C . CYS A 1 90 ? 5.610 0.901 -3.335 1.00 87.88 90 CYS A C 1
ATOM 683 O O . CYS A 1 90 ? 4.397 0.861 -3.531 1.00 87.88 90 CYS A O 1
ATOM 685 N N . SER A 1 91 ? 6.111 0.912 -2.095 1.00 91.06 91 SER A N 1
ATOM 686 C CA . SER A 1 91 ? 5.234 0.778 -0.920 1.00 91.06 91 SER A CA 1
ATOM 687 C C . SER A 1 91 ? 4.360 2.005 -0.678 1.00 91.06 91 SER A C 1
ATOM 689 O O . SER A 1 91 ? 3.222 1.824 -0.260 1.00 91.06 91 SER A O 1
ATOM 691 N N . HIS A 1 92 ? 4.821 3.226 -0.990 1.00 92.69 92 HIS A N 1
ATOM 692 C CA . HIS A 1 92 ? 3.960 4.418 -0.934 1.00 92.69 92 HIS A CA 1
ATOM 693 C C . HIS A 1 92 ? 2.766 4.273 -1.872 1.00 92.69 92 HIS A C 1
ATOM 695 O O . HIS A 1 92 ? 1.630 4.440 -1.437 1.00 92.69 92 HIS A O 1
ATOM 701 N N . PHE A 1 93 ? 3.016 3.928 -3.136 1.00 92.81 93 PHE A N 1
ATOM 702 C CA . PHE A 1 93 ? 1.957 3.798 -4.133 1.00 92.81 93 PHE A CA 1
ATOM 703 C C . PHE A 1 93 ? 0.927 2.737 -3.729 1.00 92.81 93 PHE A C 1
ATOM 705 O O . PHE A 1 93 ? -0.270 3.017 -3.697 1.00 92.81 93 PHE A O 1
ATOM 712 N N . VAL A 1 94 ? 1.401 1.545 -3.354 1.00 93.69 94 VAL A N 1
ATOM 713 C CA . VAL A 1 94 ? 0.537 0.428 -2.952 1.00 93.69 94 VAL A CA 1
ATOM 714 C C . VAL A 1 94 ? -0.275 0.783 -1.705 1.00 93.69 94 VAL A C 1
ATOM 716 O O . VAL A 1 94 ? -1.494 0.637 -1.712 1.00 93.69 94 VAL A O 1
ATOM 719 N N . LEU A 1 95 ? 0.360 1.309 -0.653 1.00 94.56 95 LEU A N 1
ATOM 720 C CA . LEU A 1 95 ? -0.345 1.706 0.570 1.00 94.56 95 LEU A CA 1
ATOM 721 C C . LEU A 1 95 ? -1.378 2.800 0.320 1.00 94.56 95 LEU A C 1
ATOM 723 O O . LEU A 1 95 ? -2.482 2.717 0.850 1.00 94.56 95 LEU A O 1
ATOM 727 N N . ALA A 1 96 ? -1.044 3.805 -0.492 1.00 94.38 96 ALA A N 1
ATOM 728 C CA . ALA A 1 96 ? -1.972 4.877 -0.827 1.00 94.38 96 ALA A CA 1
ATOM 729 C C . ALA A 1 96 ? -3.205 4.340 -1.570 1.00 94.38 96 ALA A C 1
ATOM 731 O O . ALA A 1 96 ? -4.320 4.756 -1.260 1.00 94.38 96 ALA A O 1
ATOM 732 N N . ALA A 1 97 ? -3.026 3.382 -2.488 1.00 94.94 97 ALA A N 1
ATOM 733 C CA . ALA A 1 97 ? -4.132 2.739 -3.195 1.00 94.94 97 ALA A CA 1
ATOM 734 C C . ALA A 1 97 ? -5.028 1.928 -2.242 1.00 94.94 97 ALA A C 1
ATOM 736 O O . ALA A 1 97 ? -6.248 2.072 -2.277 1.00 94.94 97 ALA A O 1
ATOM 737 N N . TYR A 1 98 ? -4.442 1.150 -1.325 1.00 96.31 98 TYR A N 1
ATOM 738 C CA . TYR A 1 98 ? -5.203 0.419 -0.305 1.00 96.31 98 TYR A CA 1
ATOM 739 C C . TYR A 1 98 ? -5.917 1.344 0.690 1.00 96.31 98 TYR A C 1
ATOM 741 O O . TYR A 1 98 ? -7.056 1.084 1.072 1.00 96.31 98 TYR A O 1
ATOM 749 N N . GLN A 1 99 ? -5.289 2.448 1.095 1.00 95.44 99 GLN A N 1
ATOM 750 C CA . GLN A 1 99 ? -5.922 3.455 1.949 1.00 95.44 99 GLN A CA 1
ATOM 751 C C . GLN A 1 99 ? -7.072 4.167 1.228 1.00 95.44 99 GLN A C 1
ATOM 753 O O . GLN A 1 99 ? -8.117 4.401 1.836 1.00 95.44 99 GLN A O 1
ATOM 758 N N . ALA A 1 100 ? -6.908 4.485 -0.059 1.00 94.81 100 ALA A N 1
ATOM 759 C CA . ALA A 1 100 ? -7.977 5.033 -0.887 1.00 94.81 100 ALA A CA 1
ATOM 760 C C . ALA A 1 100 ? -9.146 4.047 -1.013 1.00 94.81 100 ALA A C 1
ATOM 762 O O . ALA A 1 100 ? -10.294 4.440 -0.809 1.00 94.81 100 ALA A O 1
ATOM 763 N N . ALA A 1 101 ? -8.847 2.772 -1.275 1.00 95.81 101 ALA A N 1
ATOM 764 C CA . ALA A 1 101 ? -9.834 1.703 -1.357 1.00 95.81 101 ALA A CA 1
ATOM 765 C C . ALA A 1 101 ? -10.619 1.572 -0.051 1.00 95.81 101 ALA A C 1
ATOM 767 O O . ALA A 1 101 ? -11.838 1.710 -0.073 1.00 95.81 101 ALA A O 1
ATOM 768 N N . ALA A 1 102 ? -9.929 1.419 1.087 1.00 94.75 102 ALA A N 1
ATOM 769 C CA . ALA A 1 102 ? -10.557 1.309 2.404 1.00 94.75 102 ALA A CA 1
ATOM 770 C C . ALA A 1 102 ? -11.506 2.481 2.684 1.00 94.75 102 ALA A C 1
ATOM 772 O O . ALA A 1 102 ? -12.630 2.277 3.135 1.00 94.75 102 ALA A O 1
ATOM 773 N N . LYS A 1 103 ? -11.100 3.711 2.338 1.00 92.88 103 LYS A N 1
ATOM 774 C CA . LYS A 1 103 ? -11.964 4.891 2.453 1.00 92.88 103 LYS A CA 1
ATOM 775 C C . LYS A 1 103 ? -13.184 4.834 1.537 1.00 92.88 103 LYS A C 1
ATOM 777 O O . LYS A 1 103 ? -14.264 5.205 1.985 1.00 92.88 103 LYS A O 1
ATOM 782 N N . LYS A 1 104 ? -13.034 4.393 0.286 1.00 91.56 104 LYS A N 1
ATOM 783 C CA . LYS A 1 104 ? -14.150 4.303 -0.669 1.00 91.56 104 LYS A CA 1
ATOM 784 C C . LYS A 1 104 ? -15.198 3.274 -0.265 1.00 91.56 104 LYS A C 1
ATOM 786 O O . LYS A 1 104 ? -16.378 3.545 -0.442 1.00 91.56 104 LYS A O 1
ATOM 791 N N . ILE A 1 105 ? -14.780 2.146 0.301 1.00 93.06 105 ILE A N 1
ATOM 792 C CA . ILE A 1 105 ? -15.695 1.066 0.704 1.00 93.06 105 ILE A CA 1
ATOM 793 C C . ILE A 1 105 ? -16.073 1.103 2.192 1.00 93.06 105 ILE A C 1
ATOM 795 O O . ILE A 1 105 ? -16.732 0.194 2.682 1.00 93.06 105 ILE A O 1
ATOM 799 N N . GLY A 1 106 ? -15.676 2.153 2.920 1.00 91.00 106 GLY A N 1
ATOM 800 C CA . GLY A 1 106 ? -16.078 2.368 4.313 1.00 91.00 106 GLY A CA 1
ATOM 801 C C . GLY A 1 106 ? -15.392 1.462 5.342 1.00 91.00 106 GLY A C 1
ATOM 802 O O . GLY A 1 106 ? -15.877 1.350 6.465 1.00 91.00 106 GLY A O 1
ATOM 803 N N . ILE A 1 107 ? -14.260 0.840 5.001 1.00 91.50 107 ILE A N 1
ATOM 804 C CA . ILE A 1 107 ? -13.488 0.014 5.936 1.00 91.50 107 ILE A CA 1
ATOM 805 C C . ILE A 1 107 ? -12.617 0.908 6.837 1.00 91.50 107 ILE A C 1
ATOM 807 O O . ILE A 1 107 ? -11.942 1.826 6.349 1.00 91.50 107 ILE A O 1
ATOM 811 N N . PRO A 1 108 ? -12.579 0.653 8.159 1.00 91.19 108 PRO A N 1
ATOM 812 C CA . PRO A 1 108 ? -11.684 1.358 9.066 1.00 91.19 108 PRO A CA 1
ATOM 813 C C . PRO A 1 108 ? -10.211 1.197 8.680 1.00 91.19 108 PRO A C 1
ATOM 815 O O . PRO A 1 108 ? -9.734 0.107 8.384 1.00 91.19 108 PRO A O 1
ATOM 818 N N . ILE A 1 109 ? -9.451 2.288 8.767 1.00 91.25 109 ILE A N 1
ATOM 819 C CA . ILE A 1 109 ? -7.996 2.235 8.602 1.00 91.25 109 ILE A CA 1
ATOM 820 C C . ILE A 1 109 ? -7.372 1.716 9.901 1.00 91.25 109 ILE A C 1
ATOM 822 O O . ILE A 1 109 ? -7.199 2.462 10.870 1.00 91.25 109 ILE A O 1
ATOM 826 N N . SER A 1 110 ? -7.036 0.431 9.906 1.00 91.62 110 SER A N 1
ATOM 827 C CA . SER A 1 110 ? -6.421 -0.300 11.017 1.00 91.62 110 SER A CA 1
ATOM 828 C C . SER A 1 110 ? -5.204 -1.104 10.539 1.00 91.62 110 SER A C 1
ATOM 830 O O . SER A 1 110 ? -4.853 -1.064 9.358 1.00 91.62 110 SER A O 1
ATOM 832 N N . GLY A 1 111 ? -4.519 -1.779 11.470 1.00 91.62 111 GLY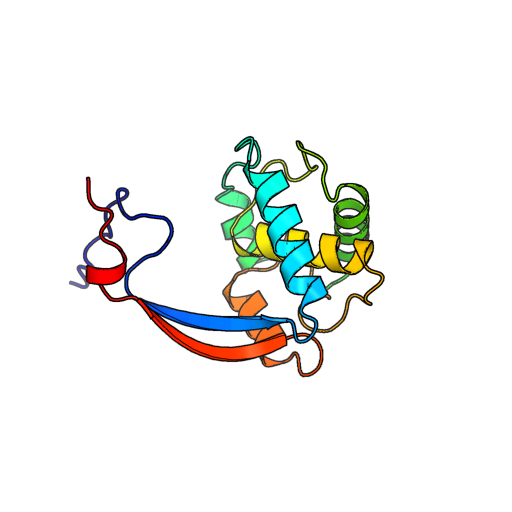 A N 1
ATOM 833 C CA . GLY A 1 111 ? -3.430 -2.707 11.151 1.00 91.62 111 GLY A CA 1
ATOM 834 C C . GLY A 1 111 ? -2.369 -2.104 10.227 1.00 91.62 111 GLY A C 1
ATOM 835 O O . GLY A 1 111 ? -1.885 -0.991 10.456 1.00 91.62 111 GLY A O 1
ATOM 836 N N . ALA A 1 112 ? -2.052 -2.821 9.150 1.00 94.00 112 ALA A N 1
ATOM 837 C CA . ALA A 1 112 ? -1.072 -2.410 8.151 1.00 94.00 112 ALA A CA 1
ATOM 838 C C . ALA A 1 112 ? -1.497 -1.194 7.314 1.00 94.00 112 ALA A C 1
ATOM 840 O O . ALA A 1 112 ? -0.642 -0.549 6.710 1.00 94.00 112 ALA A O 1
ATOM 841 N N . LEU A 1 113 ? -2.785 -0.830 7.302 1.00 94.06 113 LEU A N 1
ATOM 842 C CA . LEU A 1 113 ? -3.259 0.388 6.638 1.00 94.06 113 LEU A CA 1
ATOM 843 C C . LEU A 1 113 ? -3.065 1.634 7.500 1.00 94.06 113 LEU A C 1
ATOM 845 O O . LEU A 1 113 ? -3.025 2.742 6.965 1.00 94.06 113 LEU A O 1
ATOM 849 N N . LYS A 1 114 ? -2.924 1.488 8.821 1.00 93.81 114 LYS A N 1
ATOM 850 C CA . LYS A 1 114 ? -2.734 2.600 9.762 1.00 93.81 114 LYS A CA 1
ATOM 851 C C . LYS A 1 114 ? -1.255 2.980 9.870 1.00 93.81 114 LYS A C 1
ATOM 853 O O . LYS A 1 114 ? -0.668 2.968 10.953 1.00 93.81 114 LYS A O 1
ATOM 858 N N . VAL A 1 115 ? -0.665 3.342 8.733 1.00 91.50 115 VAL A N 1
ATOM 859 C CA . VAL A 1 115 ? 0.732 3.783 8.585 1.00 91.50 115 VAL A CA 1
ATOM 860 C C . VAL A 1 115 ? 0.820 4.943 7.600 1.00 91.50 115 VAL A C 1
ATOM 862 O O . VAL A 1 115 ? -0.020 5.083 6.710 1.00 91.50 115 VAL A O 1
ATOM 865 N N . ASP A 1 116 ? 1.803 5.821 7.763 1.00 92.06 116 ASP A N 1
ATOM 866 C CA . ASP A 1 116 ? 1.997 6.929 6.827 1.00 92.06 116 ASP A CA 1
ATOM 867 C C . ASP A 1 116 ? 2.601 6.410 5.515 1.00 92.06 116 ASP A C 1
ATOM 869 O O . ASP A 1 116 ? 3.791 6.089 5.452 1.00 92.06 116 ASP A O 1
ATOM 873 N N . ALA A 1 117 ? 1.790 6.331 4.459 1.00 91.25 117 ALA A N 1
ATOM 874 C CA . ALA A 1 117 ? 2.210 5.802 3.166 1.00 91.25 117 ALA A CA 1
ATOM 875 C C . ALA A 1 117 ? 3.417 6.562 2.578 1.00 91.25 117 ALA A C 1
ATOM 877 O O . ALA A 1 117 ? 4.278 5.944 1.954 1.00 91.25 117 ALA A O 1
ATOM 878 N N . GLU A 1 118 ? 3.545 7.873 2.817 1.00 89.94 118 GLU A N 1
ATOM 879 C CA . GLU A 1 118 ? 4.655 8.684 2.288 1.00 89.94 118 GLU A CA 1
ATOM 880 C C . GLU A 1 118 ? 5.985 8.432 3.014 1.00 89.94 118 GLU A C 1
ATOM 882 O O . GLU A 1 118 ? 7.056 8.774 2.503 1.00 89.94 118 GLU A O 1
ATOM 887 N N . ALA A 1 119 ? 5.921 7.831 4.203 1.00 89.00 119 ALA A N 1
ATOM 888 C CA . ALA A 1 119 ? 7.050 7.576 5.090 1.00 89.00 119 ALA A CA 1
ATOM 889 C C . ALA A 1 119 ? 7.240 6.083 5.407 1.00 89.00 119 ALA A C 1
ATOM 891 O O . ALA A 1 119 ? 7.948 5.751 6.354 1.00 89.00 119 ALA A O 1
ATOM 892 N N . THR A 1 120 ? 6.624 5.175 4.644 1.00 91.19 120 THR A N 1
ATOM 893 C CA . THR A 1 120 ? 6.683 3.729 4.912 1.00 91.19 120 THR A CA 1
ATOM 894 C C . THR A 1 120 ? 7.492 2.992 3.851 1.00 91.19 120 THR A C 1
ATOM 896 O O . THR A 1 120 ? 7.023 2.788 2.731 1.00 91.19 120 THR A O 1
ATOM 899 N N . SER A 1 121 ? 8.702 2.551 4.208 1.00 91.19 121 SER A N 1
ATOM 900 C CA . SER A 1 121 ? 9.519 1.668 3.360 1.00 91.19 121 SER A CA 1
ATOM 901 C C . SER A 1 121 ? 8.892 0.276 3.182 1.00 91.19 121 SER A C 1
ATOM 903 O O . SER A 1 121 ? 8.062 -0.139 3.989 1.00 91.19 121 SER A O 1
ATOM 905 N N . VAL A 1 122 ? 9.339 -0.500 2.186 1.00 90.12 122 VAL A N 1
ATOM 906 C CA . VAL A 1 122 ? 8.877 -1.891 1.975 1.00 90.12 122 VAL A CA 1
ATOM 907 C C . VAL A 1 122 ? 9.154 -2.779 3.194 1.00 90.12 122 VAL A C 1
ATOM 909 O O . VAL A 1 122 ? 8.294 -3.556 3.600 1.00 90.12 122 VAL A O 1
ATOM 912 N N . ARG A 1 123 ? 10.329 -2.639 3.825 1.00 89.88 123 ARG A N 1
ATOM 913 C CA . ARG A 1 123 ? 10.682 -3.392 5.042 1.00 89.88 123 ARG A CA 1
ATOM 914 C C . ARG A 1 123 ? 9.784 -3.001 6.216 1.00 89.88 123 ARG A C 1
ATOM 916 O O . ARG A 1 123 ? 9.376 -3.858 6.995 1.00 89.88 123 ARG A O 1
ATOM 923 N N . THR A 1 124 ? 9.474 -1.714 6.339 1.00 91.19 124 THR A N 1
ATOM 924 C CA . THR A 1 124 ? 8.564 -1.226 7.376 1.00 91.19 124 THR A CA 1
ATOM 925 C C . THR A 1 124 ? 7.139 -1.719 7.130 1.00 91.19 124 THR A C 1
ATOM 927 O O . THR A 1 124 ? 6.490 -2.184 8.060 1.00 91.19 124 THR A O 1
ATOM 930 N N . LEU A 1 125 ? 6.672 -1.706 5.879 1.00 93.56 125 LEU A N 1
ATOM 931 C CA . LEU A 1 125 ? 5.380 -2.275 5.501 1.00 93.56 125 LEU A CA 1
ATOM 932 C C . LEU A 1 125 ? 5.298 -3.766 5.850 1.00 93.56 125 LEU A C 1
ATOM 934 O O . LEU A 1 125 ? 4.335 -4.188 6.478 1.00 93.56 125 LEU A O 1
ATOM 938 N N . GLU A 1 126 ? 6.326 -4.554 5.526 1.00 93.69 126 GLU A N 1
ATOM 939 C CA . GLU A 1 126 ? 6.391 -5.973 5.904 1.00 93.69 126 GLU A CA 1
ATOM 940 C C . GLU A 1 126 ? 6.283 -6.165 7.426 1.00 93.69 126 GLU A C 1
ATOM 942 O O . GLU A 1 126 ? 5.607 -7.081 7.890 1.00 93.69 126 GLU A O 1
ATOM 947 N N . HIS A 1 127 ? 6.930 -5.304 8.218 1.00 93.31 127 HIS A N 1
ATOM 948 C CA . HIS A 1 127 ? 6.820 -5.346 9.676 1.00 93.31 127 HIS A CA 1
ATOM 949 C C . HIS A 1 127 ? 5.377 -5.148 10.153 1.00 93.31 127 HIS A C 1
ATOM 951 O O . HIS A 1 127 ? 4.931 -5.872 11.042 1.00 93.31 127 HIS A O 1
ATOM 957 N N . TYR A 1 128 ? 4.655 -4.191 9.568 1.00 93.81 128 TYR A N 1
ATOM 958 C CA . TYR 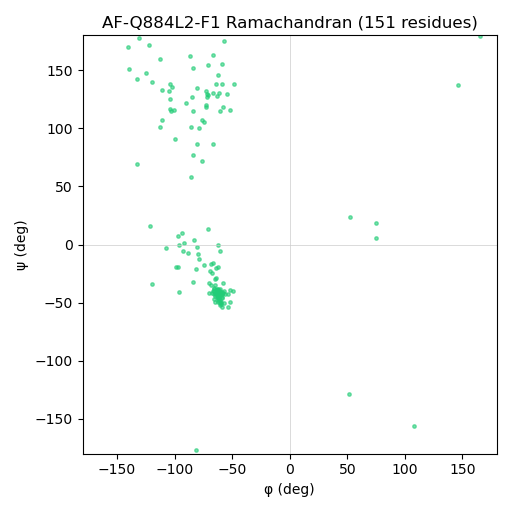A 1 128 ? 3.255 -3.955 9.906 1.00 93.81 128 TYR A CA 1
ATOM 959 C C . TYR A 1 128 ? 2.343 -5.083 9.421 1.00 93.81 128 TYR A C 1
ATOM 961 O O . TYR A 1 128 ? 1.512 -5.530 10.198 1.00 93.81 128 TYR A O 1
ATOM 969 N N . LEU A 1 129 ? 2.551 -5.610 8.211 1.00 95.19 129 LEU A N 1
ATOM 970 C CA . LEU A 1 129 ? 1.799 -6.755 7.681 1.00 95.19 129 LEU A CA 1
ATOM 971 C C . LEU A 1 129 ? 1.960 -8.012 8.545 1.00 95.19 129 LEU A C 1
ATOM 973 O O . LEU A 1 129 ? 0.995 -8.725 8.775 1.00 95.19 129 LEU A O 1
ATOM 977 N N . LYS A 1 130 ? 3.158 -8.272 9.081 1.00 94.31 130 LYS A N 1
ATOM 978 C CA . LYS A 1 130 ? 3.392 -9.394 10.011 1.00 94.31 130 LYS A CA 1
ATOM 979 C C . LYS A 1 130 ? 2.653 -9.262 11.338 1.00 94.31 130 LYS A C 1
ATOM 981 O O . LYS A 1 130 ? 2.393 -10.268 11.987 1.00 94.31 130 LYS A O 1
ATOM 986 N N . LYS A 1 131 ? 2.426 -8.026 11.779 1.00 93.19 131 LYS A N 1
ATOM 987 C CA . LYS A 1 131 ? 1.731 -7.712 13.031 1.00 93.19 131 LYS A CA 1
ATOM 988 C C . LYS A 1 131 ? 0.233 -7.509 12.830 1.00 93.19 131 LYS A C 1
ATOM 990 O O . LYS A 1 131 ? -0.465 -7.294 13.813 1.00 93.19 131 LYS A O 1
ATOM 995 N N . ASP A 1 132 ? -0.228 -7.516 11.584 1.00 92.06 132 ASP A N 1
ATOM 996 C CA . ASP A 1 132 ? -1.624 -7.315 11.249 1.00 92.06 132 ASP A CA 1
ATOM 997 C C . ASP A 1 132 ? -2.360 -8.650 11.322 1.00 92.06 132 ASP A C 1
ATOM 999 O O . ASP A 1 132 ? -2.261 -9.492 10.436 1.00 92.06 132 ASP A O 1
ATOM 1003 N N . ASP A 1 133 ? -3.081 -8.851 12.414 1.00 87.75 133 ASP A N 1
ATOM 1004 C CA . ASP A 1 133 ? -3.900 -10.030 12.663 1.00 87.75 133 ASP A CA 1
ATOM 1005 C C . ASP A 1 133 ? -5.328 -9.886 12.114 1.00 87.75 133 ASP A C 1
ATOM 1007 O O . ASP A 1 133 ? -6.081 -10.862 12.090 1.00 87.75 133 ASP A O 1
ATOM 1011 N N . GLN A 1 134 ? -5.719 -8.703 11.630 1.00 86.44 134 GLN A N 1
ATOM 1012 C CA . GLN A 1 134 ? -7.105 -8.389 11.267 1.00 86.44 134 GLN A CA 1
ATOM 1013 C C . GLN A 1 134 ? -7.297 -8.005 9.799 1.00 86.44 134 GLN A C 1
ATOM 1015 O O . GLN A 1 134 ? -8.343 -8.310 9.236 1.00 86.44 134 GLN A O 1
ATOM 1020 N N . GLY A 1 135 ? -6.327 -7.343 9.174 1.00 90.50 135 GLY A N 1
ATOM 1021 C CA . GLY A 1 135 ? -6.474 -6.774 7.834 1.00 90.50 135 GLY A CA 1
ATOM 1022 C C . GLY A 1 135 ? -5.947 -7.662 6.711 1.00 90.50 135 GLY A C 1
ATOM 1023 O O . GLY A 1 135 ? -6.587 -7.774 5.664 1.00 90.50 135 GLY A O 1
ATOM 1024 N N . PHE A 1 136 ? -4.795 -8.304 6.916 1.00 96.06 136 PHE A N 1
ATOM 1025 C CA . PHE A 1 136 ? -4.073 -9.032 5.871 1.00 96.06 136 PHE A CA 1
ATOM 1026 C C . PHE A 1 136 ? -3.642 -10.422 6.336 1.00 96.06 136 PHE A C 1
ATOM 1028 O O . PHE A 1 136 ? -3.215 -10.611 7.467 1.00 96.06 136 PHE A O 1
ATOM 1035 N N . ASP A 1 137 ? -3.709 -11.387 5.424 1.00 95.69 137 ASP A N 1
ATOM 1036 C CA . ASP A 1 137 ? -3.196 -12.737 5.619 1.00 95.69 137 ASP A CA 1
ATOM 1037 C C . ASP A 1 137 ? -1.864 -12.909 4.908 1.00 95.69 137 ASP A C 1
ATOM 1039 O O . ASP A 1 137 ? -1.734 -12.588 3.723 1.00 95.69 137 ASP A O 1
ATOM 1043 N N . PHE A 1 138 ? -0.905 -13.529 5.589 1.00 95.94 138 PHE A N 1
ATOM 1044 C CA . PHE A 1 138 ? 0.255 -14.095 4.918 1.00 95.94 138 PHE A CA 1
ATOM 1045 C C . PHE A 1 138 ? -0.158 -15.358 4.152 1.00 95.94 138 PHE A C 1
ATOM 1047 O O . PHE A 1 138 ? -0.614 -16.333 4.746 1.00 95.94 138 PHE A O 1
ATOM 1054 N N . LYS A 1 139 ? 0.009 -15.349 2.827 1.00 95.31 139 LYS A N 1
ATOM 1055 C CA . LYS A 1 139 ? -0.354 -16.470 1.941 1.00 95.31 139 LYS A CA 1
ATOM 1056 C C . LYS A 1 139 ? 0.819 -17.389 1.609 1.00 95.31 139 LYS A C 1
ATOM 1058 O O . LYS A 1 139 ? 0.640 -18.375 0.904 1.00 95.31 139 LYS A O 1
ATOM 1063 N N . GLY A 1 140 ? 2.004 -17.091 2.133 1.00 94.56 140 GLY A N 1
ATOM 1064 C CA . GLY A 1 140 ? 3.210 -17.870 1.894 1.00 94.56 140 GLY A CA 1
ATOM 1065 C C . GLY A 1 140 ? 4.198 -17.153 0.984 1.00 94.56 140 GLY A C 1
ATOM 1066 O O . GLY A 1 140 ? 4.234 -15.921 0.889 1.00 94.56 140 GLY A O 1
ATOM 1067 N N . TYR A 1 141 ? 5.044 -17.952 0.348 1.00 94.38 141 TYR A N 1
ATOM 1068 C CA . TYR A 1 141 ? 6.115 -17.465 -0.502 1.00 94.38 141 TYR A CA 1
ATOM 1069 C C . TYR A 1 141 ? 5.830 -17.801 -1.961 1.00 94.38 141 TYR A C 1
ATOM 1071 O O . TYR A 1 141 ? 5.515 -18.942 -2.283 1.00 94.38 141 TYR A O 1
ATOM 1079 N N . LEU A 1 142 ? 5.992 -16.813 -2.835 1.00 89.69 142 LEU A N 1
ATOM 1080 C CA . LEU A 1 142 ? 5.989 -16.994 -4.278 1.00 89.69 142 LEU A CA 1
ATOM 1081 C C . LEU A 1 142 ? 7.436 -16.994 -4.759 1.00 89.69 142 LEU A C 1
ATOM 1083 O O . LEU A 1 142 ? 8.144 -15.996 -4.613 1.00 89.69 142 LEU A O 1
ATOM 1087 N N . LYS A 1 143 ? 7.887 -18.124 -5.295 1.00 90.00 143 LYS A N 1
ATOM 1088 C CA . LYS A 1 143 ? 9.189 -18.227 -5.947 1.00 90.00 143 LYS A CA 1
ATOM 1089 C C . LYS A 1 143 ? 8.992 -17.899 -7.422 1.00 90.00 143 LYS A C 1
ATOM 1091 O O . LYS A 1 143 ? 8.176 -18.542 -8.065 1.00 90.00 143 LYS A O 1
ATOM 1096 N N . ILE A 1 144 ? 9.704 -16.889 -7.900 1.00 84.06 144 ILE A N 1
ATOM 1097 C CA . ILE A 1 144 ? 9.771 -16.533 -9.314 1.00 84.06 144 ILE A CA 1
ATOM 1098 C C . ILE A 1 144 ? 11.109 -17.041 -9.833 1.00 84.06 144 ILE A C 1
ATOM 1100 O O . ILE A 1 144 ? 12.170 -16.590 -9.375 1.00 84.06 144 ILE A O 1
ATOM 1104 N N . GLU A 1 145 ? 11.050 -17.995 -10.748 1.00 81.38 145 GLU A N 1
ATOM 1105 C CA . GLU A 1 145 ? 12.204 -18.567 -11.425 1.00 81.38 145 GLU A CA 1
ATOM 1106 C C . GLU A 1 145 ? 12.581 -17.740 -12.666 1.00 81.38 145 GLU A C 1
ATOM 1108 O O . GLU A 1 145 ? 11.795 -16.904 -13.114 1.00 81.38 145 GLU A O 1
ATOM 1113 N N . PRO A 1 146 ? 13.806 -17.883 -13.213 1.00 70.06 146 PRO A N 1
ATOM 1114 C CA . PRO A 1 146 ? 14.205 -17.172 -14.428 1.00 70.06 146 PRO A CA 1
ATOM 1115 C C . PRO A 1 146 ? 13.219 -17.353 -15.581 1.00 70.06 146 PRO A C 1
ATOM 1117 O O . PRO A 1 146 ? 12.950 -16.397 -16.302 1.00 70.06 146 PRO A O 1
ATOM 1120 N N . GLU A 1 147 ? 12.684 -18.564 -15.729 1.00 71.50 147 GLU A N 1
ATOM 1121 C CA . GLU A 1 147 ? 11.792 -18.951 -16.817 1.00 71.50 147 GLU A CA 1
ATOM 1122 C C . GLU A 1 147 ? 10.437 -18.231 -16.728 1.00 71.50 147 GLU A C 1
ATOM 1124 O O . GLU A 1 147 ? 9.809 -17.990 -17.755 1.00 71.50 147 GLU A O 1
ATOM 1129 N N . ASP A 1 148 ? 10.036 -17.797 -15.527 1.00 66.81 148 ASP A N 1
ATOM 1130 C CA . ASP A 1 148 ? 8.784 -17.074 -15.270 1.00 66.81 148 ASP A CA 1
ATOM 1131 C C . ASP A 1 148 ? 8.852 -15.579 -15.648 1.00 66.81 148 ASP A C 1
ATOM 1133 O O . ASP A 1 148 ? 7.834 -14.887 -15.661 1.00 66.81 148 ASP A O 1
ATOM 1137 N N . VAL A 1 149 ? 10.053 -15.045 -15.905 1.00 62.25 149 VAL A N 1
ATOM 1138 C CA . VAL A 1 149 ? 10.300 -13.611 -16.177 1.00 62.25 149 VAL A CA 1
ATOM 1139 C C . VAL A 1 149 ? 10.631 -13.359 -17.655 1.00 62.25 149 VAL A C 1
ATOM 1141 O O . VAL A 1 149 ? 10.801 -12.213 -18.077 1.00 62.25 149 VAL A O 1
ATOM 1144 N N . LEU A 1 150 ? 10.719 -14.421 -18.458 1.00 56.59 150 LEU A N 1
ATOM 1145 C CA . LEU A 1 150 ? 10.953 -14.325 -19.893 1.00 56.59 150 LEU A CA 1
ATOM 1146 C C . LEU A 1 150 ? 9.659 -13.888 -20.586 1.00 56.59 150 LEU A C 1
ATOM 1148 O O . LEU A 1 150 ? 8.715 -14.662 -20.726 1.00 56.59 150 LEU A O 1
ATOM 1152 N N . TYR A 1 151 ? 9.619 -12.639 -21.042 1.00 54.06 151 TYR A N 1
ATOM 1153 C CA . TYR A 1 151 ? 8.662 -12.244 -22.070 1.00 54.06 151 TYR A CA 1
ATOM 1154 C C . TYR A 1 151 ? 9.121 -12.888 -23.386 1.00 54.06 151 TYR A C 1
ATOM 1156 O O . TYR A 1 151 ? 10.296 -12.770 -23.735 1.00 54.06 151 TYR A O 1
ATOM 1164 N N . GLN A 1 152 ? 8.230 -13.593 -24.093 1.00 47.62 152 GLN A N 1
ATOM 1165 C CA . GLN A 1 152 ? 8.474 -13.899 -25.505 1.00 47.62 152 GLN A CA 1
ATOM 1166 C C . GLN A 1 152 ? 8.528 -12.563 -26.258 1.00 47.62 152 GLN A C 1
ATOM 1168 O O . GLN A 1 152 ? 7.644 -11.727 -26.054 1.00 47.62 152 GLN A O 1
ATOM 1173 N N . GLU A 1 153 ? 9.596 -12.353 -27.032 1.00 46.31 153 GLU A N 1
ATOM 1174 C CA . GLU A 1 153 ? 9.733 -11.206 -27.944 1.00 46.31 153 GLU A CA 1
ATOM 1175 C C . GLU A 1 153 ? 8.627 -11.188 -29.006 1.00 46.31 153 GLU A C 1
ATOM 1177 O O . GLU A 1 153 ? 8.264 -12.280 -29.508 1.00 46.31 153 GLU A O 1
#

Secondary structure (DSSP, 8-state):
--------TT--SS-SEEEEEEEESSHHHHHHHHHHHHHHHHT--S-B-HHHHHHHHHS--B--HHHHHHHHHHHHTTT-SS-S-SSB-HHHHHHHHHHHHHHHTT----GGGSB-GGG--HHHHHHHHHH-SSSEEEEEEEEE-GGGG----

Solvent-accessible surface area (backbone atoms only — not comparable to full-atom values): 8595 Å² total; per-residue (Å²): 132,92,79,71,81,78,79,60,94,81,63,62,101,62,67,70,43,80,40,82,40,69,43,52,69,50,61,66,47,46,54,43,15,49,52,34,44,47,40,42,48,70,74,60,71,47,42,81,27,69,67,50,47,58,45,10,70,77,41,79,32,63,56,43,74,66,30,50,56,50,39,54,49,34,28,72,39,56,73,36,70,75,46,89,54,85,41,35,33,72,43,24,49,54,44,40,23,40,34,11,22,26,52,68,73,69,45,81,77,46,59,56,56,47,38,11,32,82,20,30,27,61,70,56,46,51,56,36,45,76,70,14,88,79,48,40,41,80,75,49,74,47,75,39,50,71,80,78,63,61,74,84,129

Mean predicted aligned error: 7.54 Å

Sequence (153 aa):
MRGGNQQSSLSGPVQKGLYKVYSPKDKNLGDWAAQIGQMWSADKKVPYSKLKCVLSVVRNSGFKSGGKAASEKYGAQAFENSPRIRGAFCSHFVLAAYQAAAKKIGIPISGALKVDAEATSVRTLEHYLKKDDQGFDFKGYLKIEPEDVLYQE